Protein AF-A0A535EGW3-F1 (afdb_monomer_lite)

Foldseek 3Di:
DVLVVLVVDQKDFDDDPNDGPDIDGSVVLVPDVVNCCVPVVD

pLDDT: mean 86.01, std 8.86, range [52.97, 95.25]

Sequence (42 aa):
DVLVALEAADRGYVLESGRVVLSGSSERLRDDPGVRKAYLGV

Secondary structure (DSSP, 8-state):
-HHHHHHT-SEEEEEETTEEEEEEEHHHHHS-HHHHHHHH--

Radius of gyration: 9.65 Å; chains: 1; bounding box: 24×17×22 Å

Structure (mmCIF, N/CA/C/O backbone):
data_AF-A0A535EGW3-F1
#
_entry.id   AF-A0A535EGW3-F1
#
loop_
_atom_site.group_PDB
_atom_site.id
_atom_site.type_symbol
_atom_site.label_atom_id
_atom_site.label_alt_id
_atom_site.label_comp_id
_atom_site.label_asym_id
_atom_site.label_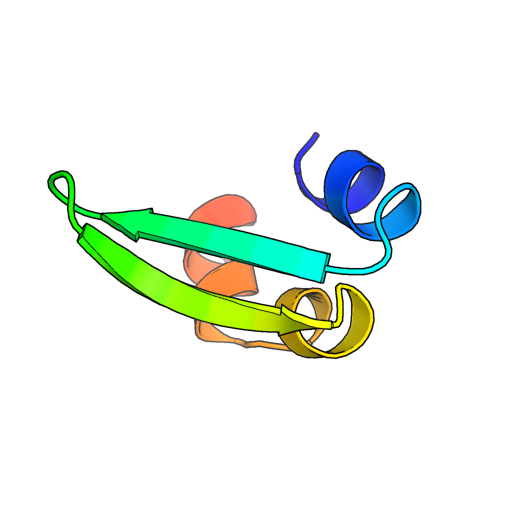entity_id
_atom_site.label_seq_id
_atom_site.pdbx_PDB_ins_code
_atom_site.Cartn_x
_atom_site.Cartn_y
_atom_site.Cartn_z
_atom_site.occupancy
_atom_site.B_iso_or_equiv
_atom_site.auth_seq_id
_atom_site.auth_comp_id
_atom_site.auth_asym_id
_atom_site.auth_atom_id
_atom_site.pdbx_PDB_model_num
ATOM 1 N N . ASP A 1 1 ? 3.771 -11.171 1.659 1.00 76.00 1 ASP A N 1
ATOM 2 C CA . ASP A 1 1 ? 4.600 -10.053 1.182 1.00 76.00 1 ASP A CA 1
ATOM 3 C C . ASP A 1 1 ? 3.708 -9.107 0.384 1.00 76.00 1 ASP A C 1
ATOM 5 O O . ASP A 1 1 ? 2.911 -9.592 -0.414 1.00 76.00 1 ASP A O 1
ATOM 9 N N . VAL A 1 2 ? 3.735 -7.802 0.662 1.00 78.56 2 VAL A N 1
ATOM 10 C CA . VAL A 1 2 ? 2.804 -6.829 0.052 1.00 78.56 2 VAL A CA 1
ATOM 11 C C . VAL A 1 2 ? 3.118 -6.584 -1.421 1.00 78.56 2 VAL A C 1
ATOM 13 O O . VAL A 1 2 ? 2.200 -6.341 -2.202 1.00 78.56 2 VAL A O 1
ATOM 16 N N . LEU A 1 3 ? 4.380 -6.727 -1.830 1.00 78.50 3 LEU A N 1
ATOM 17 C CA . LEU A 1 3 ? 4.765 -6.571 -3.231 1.00 78.50 3 LEU A CA 1
ATOM 18 C C . LEU A 1 3 ? 4.174 -7.686 -4.091 1.00 78.50 3 LEU A C 1
ATOM 20 O O . LEU A 1 3 ? 3.596 -7.392 -5.131 1.00 78.50 3 LEU A O 1
ATOM 24 N N . VAL A 1 4 ? 4.205 -8.927 -3.599 1.00 84.62 4 VAL A N 1
ATOM 25 C CA . VAL A 1 4 ? 3.575 -10.078 -4.267 1.00 84.62 4 VAL A CA 1
ATOM 26 C C . VAL A 1 4 ? 2.061 -9.882 -4.393 1.00 84.62 4 VAL A C 1
ATOM 28 O O . VAL A 1 4 ? 1.473 -10.196 -5.424 1.00 84.62 4 VAL A O 1
ATOM 31 N N . ALA A 1 5 ? 1.418 -9.315 -3.366 1.00 84.94 5 ALA A N 1
ATOM 32 C CA . ALA A 1 5 ? -0.010 -9.004 -3.420 1.00 84.94 5 ALA A CA 1
ATOM 33 C C . ALA A 1 5 ? -0.331 -7.920 -4.463 1.00 84.94 5 ALA A C 1
ATOM 35 O O . ALA A 1 5 ? -1.326 -8.034 -5.173 1.00 84.94 5 ALA A O 1
ATOM 36 N N . LEU A 1 6 ? 0.515 -6.892 -4.587 1.00 86.00 6 LEU A N 1
ATOM 37 C CA . LEU A 1 6 ? 0.378 -5.877 -5.632 1.00 86.00 6 LEU A CA 1
ATOM 38 C C . LEU A 1 6 ? 0.720 -6.440 -7.020 1.00 86.00 6 LEU A C 1
ATOM 40 O O . LEU A 1 6 ? 0.105 -6.048 -7.995 1.00 86.00 6 LEU A O 1
ATOM 44 N N . GLU A 1 7 ? 1.675 -7.354 -7.159 1.00 86.25 7 GLU A N 1
ATOM 45 C CA . GLU A 1 7 ? 1.961 -8.028 -8.439 1.00 86.25 7 GLU A CA 1
ATOM 46 C C . GLU A 1 7 ? 0.804 -8.890 -8.936 1.00 86.25 7 GLU A C 1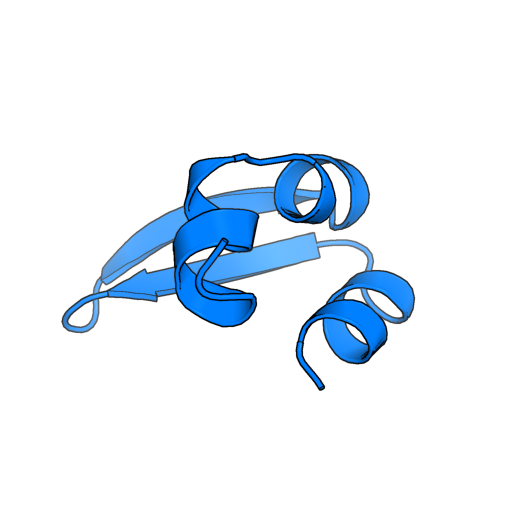
ATOM 48 O O . GLU A 1 7 ? 0.569 -8.950 -10.139 1.00 86.25 7 GLU A O 1
ATOM 53 N N . ALA A 1 8 ? 0.055 -9.508 -8.025 1.00 89.50 8 ALA A N 1
ATOM 54 C CA . ALA A 1 8 ? -1.077 -10.361 -8.367 1.00 89.50 8 ALA A CA 1
ATOM 55 C C . ALA A 1 8 ? -2.411 -9.611 -8.551 1.00 89.50 8 ALA A C 1
ATOM 57 O O . ALA A 1 8 ? -3.399 -10.231 -8.940 1.00 89.50 8 ALA A O 1
ATOM 58 N N . ALA A 1 9 ? -2.475 -8.313 -8.240 1.00 90.50 9 ALA A N 1
ATOM 59 C CA . ALA A 1 9 ? -3.714 -7.537 -8.246 1.00 90.50 9 ALA A CA 1
ATOM 60 C C . ALA A 1 9 ? -3.692 -6.425 -9.300 1.00 90.50 9 ALA A C 1
ATOM 62 O O . ALA A 1 9 ? -2.658 -5.812 -9.537 1.00 90.50 9 ALA A O 1
ATOM 63 N N . ASP A 1 10 ? -4.851 -6.081 -9.864 1.00 92.44 10 ASP A N 1
ATOM 64 C CA . ASP A 1 10 ? -4.980 -4.940 -10.787 1.00 92.44 10 ASP A CA 1
ATOM 65 C C . ASP A 1 10 ? -5.096 -3.596 -10.048 1.00 92.44 10 ASP A C 1
ATOM 67 O O . ASP A 1 10 ? -4.654 -2.547 -10.523 1.00 92.44 10 ASP A O 1
ATOM 71 N N . ARG A 1 11 ? -5.698 -3.614 -8.853 1.00 93.38 11 ARG A N 1
ATOM 72 C CA . ARG A 1 11 ? -5.893 -2.446 -7.986 1.00 93.38 11 ARG A CA 1
ATOM 73 C C . ARG A 1 11 ? -5.528 -2.757 -6.548 1.00 93.38 11 ARG A C 1
ATOM 75 O O . ARG A 1 11 ? -5.723 -3.870 -6.072 1.00 93.38 11 ARG A O 1
ATOM 82 N N . GLY A 1 12 ? -5.096 -1.722 -5.837 1.00 92.31 12 GLY A N 1
ATOM 83 C CA . GLY A 1 12 ? -4.871 -1.778 -4.398 1.00 92.31 12 GLY A CA 1
ATOM 84 C C . GLY A 1 12 ? -5.489 -0.598 -3.654 1.00 92.31 12 GLY A C 1
ATOM 85 O O . GLY A 1 12 ? -5.851 0.433 -4.234 1.00 92.31 12 GLY A O 1
ATOM 86 N N . TYR A 1 13 ? -5.602 -0.783 -2.342 1.00 91.81 13 TYR A N 1
ATOM 87 C CA . TYR A 1 13 ? -6.109 0.196 -1.391 1.00 91.81 13 TYR A CA 1
ATOM 88 C C . TYR A 1 13 ? -5.261 0.117 -0.124 1.00 91.81 13 TYR A C 1
ATOM 90 O O . TYR A 1 13 ? -5.087 -0.962 0.439 1.00 91.81 13 TYR A O 1
ATOM 98 N N . VAL A 1 14 ? -4.742 1.256 0.320 1.00 88.38 14 VAL A N 1
ATOM 99 C CA . VAL A 1 14 ? -3.994 1.380 1.572 1.00 88.38 14 VAL A CA 1
ATOM 100 C C . VAL A 1 14 ? -4.943 1.898 2.635 1.00 88.38 14 VAL A C 1
ATOM 102 O O . VAL A 1 14 ? -5.568 2.948 2.460 1.00 88.38 14 VAL A O 1
ATOM 105 N N . LEU A 1 15 ? -5.052 1.146 3.726 1.00 90.12 15 LEU A N 1
ATOM 106 C CA . LEU A 1 15 ? -5.887 1.476 4.870 1.00 90.12 15 LEU A CA 1
ATOM 107 C C . LEU A 1 15 ? -5.020 1.963 6.027 1.00 90.12 15 LEU A C 1
ATOM 109 O O . LEU A 1 15 ? -4.111 1.262 6.463 1.00 90.12 15 LEU A O 1
ATOM 113 N N . GLU A 1 16 ? -5.361 3.124 6.569 1.00 88.06 16 GLU A N 1
ATOM 114 C CA . GLU A 1 16 ? -4.768 3.666 7.785 1.00 88.06 16 GLU A CA 1
ATOM 115 C C . GLU A 1 16 ? -5.892 4.109 8.723 1.00 88.06 16 GLU A C 1
ATOM 117 O O . GLU A 1 16 ? -6.807 4.833 8.328 1.00 88.06 16 GLU A O 1
ATOM 122 N N . SER A 1 17 ? -5.868 3.624 9.968 1.00 92.56 17 SER A N 1
ATOM 123 C CA . SER A 1 17 ? -6.879 3.953 10.988 1.00 92.56 17 SER A CA 1
ATOM 124 C C . SER A 1 17 ? -8.333 3.774 10.510 1.00 92.56 17 SER A C 1
ATOM 126 O O . SER A 1 17 ? -9.210 4.591 10.792 1.00 92.56 17 SER A O 1
ATOM 128 N N . GLY A 1 18 ? -8.588 2.708 9.742 1.00 94.69 18 GLY A N 1
ATOM 129 C CA . GLY A 1 18 ? -9.916 2.388 9.207 1.00 94.69 18 GLY A CA 1
ATOM 130 C C . GLY A 1 18 ? -10.363 3.245 8.017 1.00 94.69 18 GLY A C 1
ATOM 131 O O . GLY A 1 18 ? -11.534 3.199 7.646 1.00 94.69 18 GLY A O 1
ATOM 132 N N . ARG A 1 19 ? -9.465 4.028 7.408 1.00 94.25 19 ARG A N 1
ATOM 133 C CA . ARG A 1 19 ? -9.756 4.869 6.239 1.00 94.25 19 ARG A CA 1
ATOM 134 C C . ARG A 1 19 ? -8.841 4.518 5.078 1.00 94.25 19 ARG A C 1
ATOM 136 O O . ARG A 1 19 ? -7.672 4.215 5.282 1.00 94.25 19 ARG A O 1
ATOM 143 N N . VAL A 1 20 ? -9.366 4.591 3.856 1.00 92.69 20 VAL A N 1
ATOM 144 C CA . VAL A 1 20 ? -8.544 4.476 2.646 1.00 92.69 20 VAL A CA 1
ATOM 145 C C . VAL A 1 20 ? -7.782 5.782 2.467 1.00 92.69 20 VAL A C 1
ATOM 147 O O . VAL A 1 20 ? -8.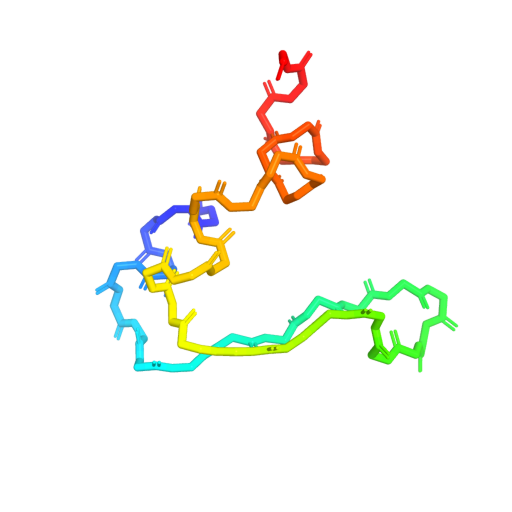397 6.820 2.227 1.00 92.69 20 VAL A O 1
ATOM 150 N N . VAL A 1 21 ? -6.460 5.724 2.582 1.00 91.50 21 VAL A N 1
ATOM 151 C CA . VAL A 1 21 ? -5.573 6.889 2.430 1.00 91.50 21 VAL A CA 1
ATOM 152 C C . VAL A 1 21 ? -4.899 6.938 1.062 1.00 91.50 21 VAL A C 1
ATOM 154 O O . VAL A 1 21 ? -4.534 8.013 0.596 1.00 91.50 21 VAL A O 1
ATOM 157 N N . LEU A 1 22 ? -4.797 5.796 0.379 1.00 91.00 22 LEU A N 1
ATOM 158 C CA . LEU A 1 22 ? -4.271 5.707 -0.979 1.00 91.00 22 LEU A CA 1
ATOM 159 C C . LEU A 1 22 ? -4.991 4.599 -1.749 1.00 91.00 22 LEU A C 1
ATOM 161 O O . LEU A 1 22 ? -5.304 3.544 -1.200 1.00 91.00 22 LEU A O 1
ATOM 165 N N . SER A 1 23 ? -5.264 4.825 -3.031 1.00 93.19 23 SER A N 1
ATOM 166 C CA . SER A 1 23 ? -5.800 3.793 -3.919 1.00 93.19 23 SER A CA 1
ATOM 167 C C . SER A 1 23 ? -5.371 4.043 -5.357 1.00 93.19 23 SER A C 1
ATOM 169 O O . SER A 1 23 ? -5.140 5.185 -5.753 1.00 93.19 23 SER A O 1
ATOM 171 N N . GLY A 1 24 ? -5.271 2.980 -6.147 1.00 93.50 24 GLY A N 1
ATOM 172 C CA . GLY A 1 24 ? -4.812 3.084 -7.528 1.00 93.50 24 GLY A CA 1
ATOM 173 C C . GLY A 1 24 ? -4.584 1.724 -8.166 1.00 93.50 24 GLY A C 1
ATOM 174 O O . GLY A 1 24 ? -4.927 0.696 -7.576 1.00 93.50 24 GLY A O 1
ATOM 175 N N . SER A 1 25 ? -4.013 1.733 -9.372 1.00 95.25 25 SER A N 1
ATOM 176 C CA . SER A 1 25 ? -3.465 0.513 -9.962 1.00 95.25 25 SER A CA 1
ATOM 177 C C . SER A 1 25 ? -2.326 -0.011 -9.097 1.00 95.25 25 SER A C 1
ATOM 179 O O . SER A 1 25 ? -1.630 0.757 -8.427 1.00 95.25 25 SER A O 1
ATOM 181 N N . SER A 1 26 ? -2.133 -1.320 -9.108 1.00 90.69 26 SER A N 1
ATOM 182 C CA . SER A 1 26 ? -1.053 -1.950 -8.357 1.00 90.69 26 SER A CA 1
ATOM 183 C C . SER A 1 26 ? 0.336 -1.431 -8.722 1.00 90.69 26 SER A C 1
ATOM 185 O O . SER A 1 26 ? 1.136 -1.201 -7.819 1.00 90.69 26 SER A O 1
ATOM 187 N N . GLU A 1 27 ? 0.604 -1.179 -10.006 1.00 90.81 27 GLU A N 1
ATOM 188 C CA . GLU A 1 27 ? 1.854 -0.558 -10.473 1.00 90.81 27 GLU A CA 1
ATOM 189 C C . GLU A 1 27 ? 2.083 0.799 -9.807 1.00 90.81 27 GLU A C 1
ATOM 191 O O . GLU A 1 27 ? 3.121 1.031 -9.193 1.00 90.81 27 GLU A O 1
ATOM 196 N N . ARG A 1 28 ? 1.066 1.667 -9.828 1.00 91.62 28 ARG A N 1
ATOM 197 C CA . ARG A 1 28 ? 1.164 3.008 -9.246 1.00 91.62 28 ARG A CA 1
ATOM 198 C C . ARG A 1 28 ? 1.419 2.961 -7.742 1.00 91.62 28 ARG A C 1
ATOM 200 O O . ARG A 1 28 ? 2.156 3.789 -7.226 1.00 91.62 28 ARG A O 1
ATOM 207 N N . LEU A 1 29 ? 0.795 2.013 -7.045 1.00 90.06 29 LEU A N 1
ATOM 208 C CA . LEU A 1 29 ? 0.979 1.836 -5.605 1.00 90.06 29 LEU A CA 1
ATOM 209 C C 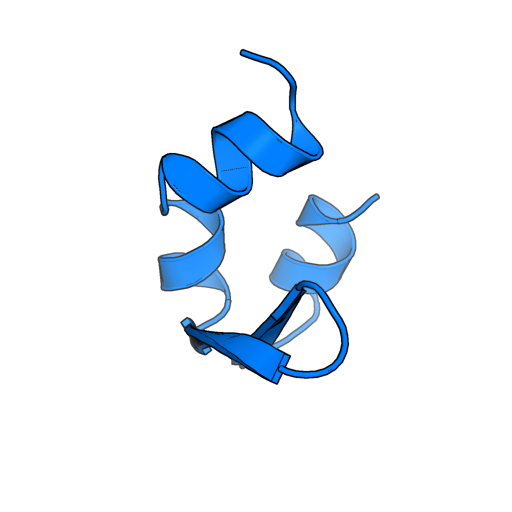. LEU A 1 29 ? 2.345 1.239 -5.265 1.00 90.06 29 LEU A C 1
ATOM 211 O O . LEU A 1 29 ? 2.904 1.574 -4.230 1.00 90.06 29 LEU A O 1
ATOM 215 N N . ARG A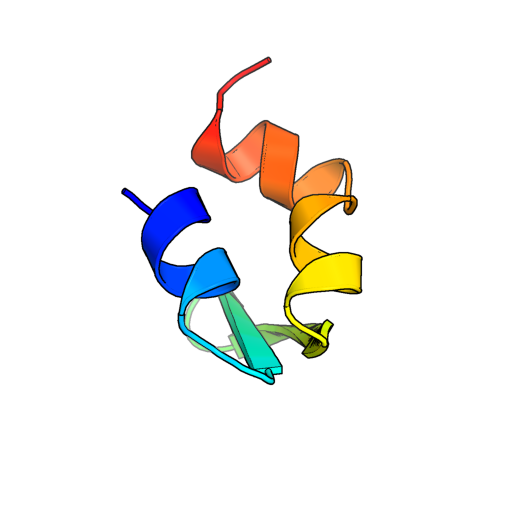 1 30 ? 2.900 0.379 -6.122 1.00 86.94 30 ARG A N 1
ATOM 216 C CA . ARG A 1 30 ? 4.237 -0.203 -5.937 1.00 86.94 30 ARG A CA 1
ATOM 217 C C . ARG A 1 30 ? 5.343 0.846 -6.065 1.00 86.94 30 ARG A C 1
ATOM 219 O O . ARG A 1 30 ? 6.335 0.780 -5.338 1.00 86.94 30 ARG A O 1
ATOM 226 N N . ASP A 1 31 ? 5.148 1.800 -6.969 1.00 87.38 31 ASP A N 1
ATOM 227 C CA . ASP A 1 31 ? 6.077 2.907 -7.203 1.00 87.38 31 ASP A CA 1
ATOM 228 C C . ASP A 1 31 ? 5.856 4.091 -6.252 1.00 87.38 31 ASP A C 1
ATOM 230 O O . ASP A 1 31 ? 6.672 5.015 -6.216 1.00 87.38 31 ASP A O 1
ATOM 234 N N . ASP A 1 32 ? 4.788 4.063 -5.449 1.00 88.62 32 ASP A N 1
ATOM 235 C CA . ASP A 1 32 ? 4.505 5.115 -4.484 1.00 88.62 32 ASP A CA 1
ATOM 236 C C . ASP A 1 32 ? 5.552 5.100 -3.347 1.00 88.62 32 ASP A C 1
ATOM 238 O O . ASP A 1 32 ? 5.715 4.093 -2.644 1.00 88.62 32 ASP A O 1
ATOM 242 N N . PRO A 1 33 ? 6.285 6.208 -3.132 1.00 85.94 33 PRO A N 1
ATOM 243 C CA . PRO A 1 33 ? 7.332 6.270 -2.116 1.00 85.94 33 PRO A CA 1
ATOM 244 C C . PRO A 1 33 ? 6.781 6.154 -0.688 1.00 85.94 33 PRO A C 1
ATOM 246 O O . PRO A 1 33 ? 7.486 5.673 0.197 1.00 85.94 33 PRO A O 1
ATOM 249 N N . GLY A 1 34 ? 5.527 6.549 -0.448 1.00 85.56 34 GLY A N 1
ATOM 250 C CA . GLY A 1 34 ? 4.849 6.366 0.833 1.00 85.56 34 GLY A CA 1
ATOM 251 C C . GLY A 1 34 ? 4.540 4.896 1.109 1.00 85.56 34 GLY A C 1
ATOM 252 O O . GLY A 1 34 ? 4.812 4.413 2.208 1.00 85.56 34 GLY A O 1
ATOM 253 N N . VAL A 1 35 ? 4.058 4.163 0.101 1.00 83.81 35 VAL A N 1
ATOM 254 C CA . VAL A 1 35 ? 3.827 2.708 0.191 1.00 83.81 35 VAL A CA 1
ATOM 255 C C . VAL A 1 35 ? 5.138 1.967 0.419 1.00 83.81 35 VAL A C 1
ATOM 257 O O . VAL A 1 35 ? 5.228 1.135 1.323 1.00 83.81 35 VAL A O 1
ATOM 260 N N . ARG A 1 36 ? 6.179 2.299 -0.349 1.00 82.19 36 ARG A N 1
ATOM 261 C CA . ARG A 1 36 ? 7.514 1.711 -0.179 1.00 82.19 36 ARG A CA 1
ATOM 262 C C . ARG A 1 36 ? 8.060 1.958 1.220 1.00 82.19 36 ARG A C 1
ATOM 264 O O . ARG A 1 36 ? 8.439 1.002 1.883 1.00 82.19 36 ARG A O 1
ATOM 271 N N . LYS A 1 37 ? 7.992 3.190 1.722 1.00 83.12 37 LYS A N 1
ATOM 272 C CA . LYS A 1 37 ? 8.435 3.514 3.083 1.00 83.12 37 LYS A CA 1
ATOM 273 C C . LYS A 1 37 ? 7.649 2.748 4.153 1.00 83.12 37 LYS A C 1
ATOM 275 O O . LYS A 1 37 ? 8.245 2.245 5.101 1.00 83.12 37 LYS A O 1
ATOM 280 N N . ALA A 1 38 ? 6.327 2.649 4.004 1.00 80.44 38 ALA A N 1
ATOM 281 C CA . ALA A 1 38 ? 5.456 1.990 4.976 1.00 80.44 38 ALA A CA 1
ATOM 282 C C . ALA A 1 38 ? 5.675 0.469 5.0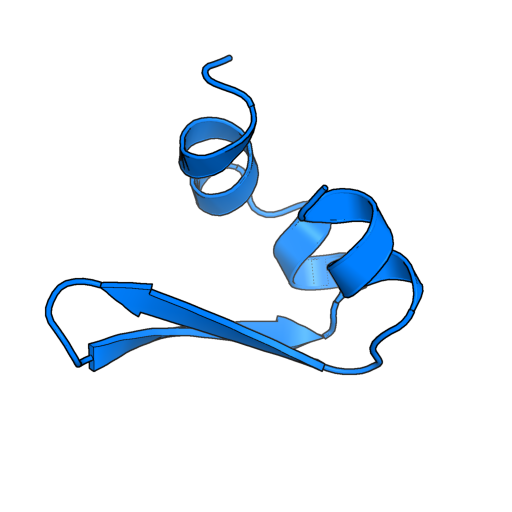59 1.00 80.44 38 ALA A C 1
ATOM 284 O O . ALA A 1 38 ? 5.536 -0.101 6.140 1.00 80.44 38 ALA A O 1
ATOM 285 N N . TYR A 1 39 ? 6.024 -0.183 3.944 1.00 74.44 39 TYR A N 1
ATOM 286 C CA . TYR A 1 39 ? 6.150 -1.645 3.873 1.00 74.44 39 TYR A CA 1
ATOM 287 C C . TYR A 1 39 ? 7.588 -2.173 3.763 1.00 74.44 39 TYR A C 1
ATOM 289 O O . TYR A 1 39 ? 7.822 -3.324 4.121 1.00 74.44 39 TYR A O 1
ATOM 297 N N . LEU A 1 40 ? 8.543 -1.366 3.291 1.00 66.88 40 LEU A N 1
ATOM 298 C CA . LEU A 1 40 ? 9.952 -1.750 3.108 1.00 66.88 40 LEU A CA 1
ATOM 299 C C . LEU A 1 40 ? 10.885 -1.108 4.141 1.00 66.88 40 LEU A C 1
ATOM 301 O O . LEU A 1 40 ? 12.021 -1.552 4.279 1.00 66.88 40 LEU A O 1
ATOM 305 N N . GLY A 1 41 ? 10.427 -0.090 4.880 1.00 61.09 41 GLY A N 1
ATOM 306 C CA . GLY A 1 41 ? 11.217 0.560 5.929 1.00 61.09 41 GLY A CA 1
ATOM 307 C C . GLY A 1 41 ? 12.462 1.318 5.442 1.00 61.09 41 GLY A C 1
ATOM 308 O O . GLY A 1 41 ? 13.261 1.729 6.283 1.00 61.09 41 GLY A O 1
ATOM 309 N N . VAL A 1 42 ? 12.625 1.517 4.126 1.00 52.97 42 VAL A N 1
ATOM 310 C CA . VAL A 1 42 ? 13.725 2.264 3.483 1.00 52.97 42 VAL A CA 1
ATOM 311 C C . VAL A 1 42 ? 13.208 3.347 2.549 1.00 52.97 42 VAL A C 1
ATOM 313 O O . VAL A 1 42 ? 12.176 3.113 1.878 1.00 52.97 42 VAL A O 1
#